Protein AF-A0A654ABE9-F1 (afdb_monomer_lite)

Structure (mmCIF, N/CA/C/O backbone):
data_AF-A0A654ABE9-F1
#
_entry.id   AF-A0A654ABE9-F1
#
loop_
_atom_site.group_PDB
_atom_site.id
_atom_site.type_symbol
_atom_site.label_atom_id
_atom_site.label_alt_id
_atom_site.label_comp_id
_atom_site.label_asym_id
_atom_site.label_entity_id
_atom_site.label_seq_id
_atom_site.pdbx_PDB_ins_code
_atom_site.Cartn_x
_atom_site.Cartn_y
_atom_site.Cartn_z
_atom_site.occupancy
_atom_site.B_iso_or_equiv
_atom_site.auth_seq_id
_atom_site.auth_comp_id
_atom_site.auth_asym_id
_atom_site.auth_atom_id
_atom_site.pdbx_PDB_model_num
ATOM 1 N N . MET A 1 1 ? -36.036 17.213 1.995 1.00 39.78 1 MET A N 1
ATOM 2 C CA . MET A 1 1 ? -37.408 16.794 1.637 1.00 39.78 1 MET A CA 1
ATOM 3 C C . MET A 1 1 ? -37.306 15.903 0.402 1.00 39.78 1 MET A C 1
ATOM 5 O O . MET A 1 1 ? -36.762 16.352 -0.593 1.00 39.78 1 MET A O 1
ATOM 9 N N . THR A 1 2 ? -37.406 14.582 0.617 1.00 40.47 2 THR A N 1
ATOM 10 C CA . THR A 1 2 ? -38.474 13.672 0.106 1.00 40.47 2 THR A CA 1
ATOM 11 C C . THR A 1 2 ? -38.178 13.172 -1.322 1.00 40.47 2 THR A C 1
ATOM 13 O O . THR A 1 2 ? -38.355 13.908 -2.276 1.00 40.47 2 THR A O 1
ATOM 16 N N . ALA A 1 3 ? -37.520 12.025 -1.539 1.00 46.72 3 ALA A N 1
ATOM 17 C CA . ALA A 1 3 ? -37.988 10.641 -1.343 1.00 46.72 3 ALA A CA 1
ATOM 18 C C . ALA A 1 3 ? -39.182 10.219 -2.233 1.00 46.72 3 ALA A C 1
ATOM 20 O O . ALA A 1 3 ? -40.154 9.721 -1.691 1.00 46.72 3 ALA A O 1
ATOM 21 N N . GLU A 1 4 ? -39.125 10.376 -3.568 1.00 44.56 4 GLU A N 1
ATOM 22 C CA . GLU A 1 4 ? -40.236 9.951 -4.460 1.00 44.56 4 GLU A CA 1
ATOM 23 C C . GLU A 1 4 ? -39.848 9.277 -5.802 1.00 44.56 4 GLU A C 1
ATOM 25 O O . GLU A 1 4 ? -40.707 9.065 -6.651 1.00 44.56 4 GLU A O 1
ATOM 30 N N . HIS A 1 5 ? -38.603 8.831 -6.024 1.00 49.84 5 HIS A N 1
ATOM 31 C CA . HIS A 1 5 ? -38.255 8.134 -7.286 1.00 49.84 5 HIS A CA 1
ATOM 32 C C . HIS A 1 5 ? -38.464 6.602 -7.268 1.00 49.84 5 HIS A C 1
ATOM 34 O O . HIS A 1 5 ? -38.233 5.935 -8.273 1.00 49.84 5 HIS A O 1
ATOM 40 N N . MET A 1 6 ? -38.967 6.025 -6.167 1.00 46.78 6 MET A N 1
ATOM 41 C CA . MET A 1 6 ? -39.096 4.565 -5.975 1.00 46.78 6 MET A CA 1
ATOM 42 C C . MET A 1 6 ? -40.431 3.956 -6.467 1.00 46.78 6 MET A C 1
ATOM 44 O O . MET A 1 6 ? -40.755 2.819 -6.135 1.00 46.78 6 MET A O 1
ATOM 48 N N . LYS A 1 7 ? -41.237 4.683 -7.254 1.00 44.91 7 LYS A N 1
ATOM 49 C CA . LYS A 1 7 ? -42.604 4.253 -7.634 1.00 44.91 7 LYS A CA 1
ATOM 50 C C . LYS A 1 7 ? -42.771 3.756 -9.075 1.00 44.91 7 LYS A C 1
ATOM 52 O O . LYS A 1 7 ? -43.849 3.277 -9.416 1.00 44.91 7 LYS A O 1
ATOM 57 N N . PHE A 1 8 ? -41.731 3.819 -9.909 1.00 45.53 8 PHE A N 1
ATOM 58 C CA . PHE A 1 8 ? -41.842 3.473 -11.336 1.00 45.53 8 PHE A CA 1
ATOM 59 C C . PHE A 1 8 ? -41.773 1.969 -11.653 1.00 45.53 8 PHE A C 1
ATOM 61 O O . PHE A 1 8 ? -42.051 1.576 -12.780 1.00 45.53 8 PHE A O 1
ATOM 68 N N . MET A 1 9 ? -41.455 1.114 -10.676 1.00 43.88 9 MET A N 1
ATOM 69 C CA . MET A 1 9 ? -41.220 -0.317 -10.918 1.00 43.88 9 MET A CA 1
ATOM 70 C C . MET A 1 9 ? -42.458 -1.215 -10.699 1.00 43.88 9 MET A C 1
ATOM 72 O O . MET A 1 9 ? -42.380 -2.417 -10.923 1.00 43.88 9 MET A O 1
ATOM 76 N N . VAL A 1 10 ? -43.612 -0.672 -10.280 1.00 45.69 10 VAL A N 1
ATOM 77 C CA . VAL A 1 10 ? -44.761 -1.492 -9.827 1.00 45.69 10 VAL A CA 1
ATOM 78 C C . VAL A 1 10 ? -46.099 -1.020 -10.407 1.00 45.69 10 VAL A C 1
ATOM 80 O O . VAL A 1 10 ? -47.039 -0.818 -9.654 1.00 45.69 10 VAL A O 1
ATOM 83 N N . ARG A 1 11 ? -46.233 -0.801 -11.724 1.00 48.94 11 ARG A N 1
ATOM 84 C CA . ARG A 1 11 ? -47.558 -0.541 -12.340 1.00 48.94 11 ARG A CA 1
ATOM 85 C C . ARG A 1 11 ? -47.663 -0.888 -13.833 1.00 48.94 11 ARG A C 1
ATOM 87 O O . ARG A 1 11 ? -48.108 -0.044 -14.585 1.00 48.94 11 ARG A O 1
ATOM 94 N N . PHE A 1 12 ? -47.318 -2.091 -14.292 1.00 45.25 12 PHE A N 1
ATOM 95 C CA . PHE A 1 12 ? -47.783 -2.549 -15.624 1.00 45.25 12 PHE A CA 1
ATOM 96 C C . PHE A 1 12 ? -48.014 -4.068 -15.674 1.00 45.25 12 PHE A C 1
ATOM 98 O O . PHE A 1 12 ? -47.570 -4.764 -16.578 1.00 45.25 12 PHE A O 1
ATOM 105 N N . VAL A 1 13 ? -48.743 -4.591 -14.683 1.00 48.16 13 VAL A N 1
ATOM 106 C CA . VAL A 1 13 ? -49.498 -5.842 -14.848 1.00 48.16 13 VAL A CA 1
ATOM 107 C C . VAL A 1 13 ? -50.931 -5.432 -15.167 1.00 48.16 13 VAL A C 1
ATOM 109 O O . VAL A 1 13 ? -51.742 -5.222 -14.269 1.00 48.16 13 VAL A O 1
ATOM 112 N N . THR A 1 14 ? -51.226 -5.238 -16.449 1.00 43.88 14 THR A N 1
ATOM 113 C CA . THR A 1 14 ? -52.595 -5.067 -16.949 1.00 43.88 14 THR A CA 1
ATOM 114 C C . THR A 1 14 ? -52.885 -6.186 -17.931 1.00 43.88 14 THR A C 1
ATOM 116 O O . THR A 1 14 ? -52.252 -6.291 -18.980 1.00 43.88 14 THR A O 1
ATOM 119 N N . ALA A 1 15 ? -53.815 -7.041 -17.512 1.00 50.22 15 ALA A N 1
ATOM 120 C CA . ALA A 1 15 ? -54.351 -8.182 -18.227 1.00 50.22 15 ALA A CA 1
ATOM 121 C C . ALA A 1 15 ? -54.806 -7.811 -19.646 1.00 50.22 15 ALA A C 1
ATOM 123 O O . ALA A 1 15 ? -55.542 -6.843 -19.831 1.00 50.22 15 ALA A O 1
ATOM 124 N N . ILE A 1 16 ? -54.396 -8.612 -20.630 1.00 56.75 16 ILE A N 1
ATOM 125 C CA . ILE A 1 16 ? -54.943 -8.571 -21.987 1.00 56.75 16 ILE A CA 1
ATOM 126 C C . ILE A 1 16 ? -55.836 -9.801 -22.150 1.00 56.75 16 ILE A C 1
ATOM 128 O O . ILE A 1 16 ? -55.465 -10.913 -21.777 1.00 56.75 16 ILE A O 1
ATOM 132 N N . GLY A 1 17 ? -57.058 -9.523 -22.600 1.00 41.53 17 GLY A N 1
ATOM 133 C CA . GLY A 1 17 ? -58.236 -10.368 -22.487 1.00 41.53 17 GLY A CA 1
ATOM 134 C C . GLY A 1 17 ? -58.234 -11.636 -23.333 1.00 41.53 17 GLY A C 1
ATOM 135 O O . GLY A 1 17 ? -57.544 -11.763 -24.342 1.00 41.53 17 GLY A O 1
ATOM 136 N N . ALA A 1 18 ? -59.080 -12.566 -22.897 1.00 56.06 18 ALA A N 1
ATOM 137 C CA . ALA A 1 18 ? -59.453 -13.754 -23.640 1.00 56.06 18 ALA A CA 1
ATOM 138 C C . ALA A 1 18 ? -60.299 -13.370 -24.866 1.00 56.06 18 ALA A C 1
ATOM 140 O O . ALA A 1 18 ? -61.346 -12.740 -24.723 1.00 56.06 18 ALA A O 1
ATOM 141 N N . VAL A 1 19 ? -59.869 -13.791 -26.058 1.00 57.16 19 VAL A N 1
ATOM 142 C CA . VAL A 1 19 ? -60.694 -13.793 -27.272 1.00 57.16 19 VAL A CA 1
ATOM 143 C C . VAL A 1 19 ? -60.804 -15.235 -27.759 1.00 57.16 19 VAL A C 1
ATOM 145 O O . VAL A 1 19 ? -59.822 -15.843 -28.178 1.00 57.16 19 VAL A O 1
ATOM 148 N N . LEU A 1 20 ? -62.015 -15.784 -27.659 1.00 59.56 20 LEU A N 1
ATOM 149 C CA . LEU A 1 20 ? -62.430 -17.046 -28.267 1.00 59.56 20 LEU A CA 1
ATOM 150 C C . LEU A 1 20 ? -62.863 -16.766 -29.711 1.00 59.56 20 LEU A C 1
ATOM 152 O O . LEU A 1 20 ? -63.898 -16.139 -29.923 1.00 59.56 20 LEU A O 1
ATOM 156 N N . ALA A 1 21 ? -62.102 -17.242 -30.695 1.00 51.03 21 ALA A N 1
ATOM 157 C CA . ALA A 1 21 ? -62.582 -17.423 -32.064 1.00 51.03 21 ALA A CA 1
ATOM 158 C C . ALA A 1 21 ? -61.761 -18.518 -32.761 1.00 51.03 21 ALA A C 1
ATOM 160 O O . ALA A 1 21 ? -60.537 -18.451 -32.849 1.00 51.03 21 ALA A O 1
ATOM 161 N N . THR A 1 22 ? -62.458 -19.551 -33.220 1.00 60.59 22 THR A N 1
ATOM 162 C CA . THR A 1 22 ? -61.956 -20.683 -33.999 1.00 60.59 22 THR A CA 1
ATOM 163 C C . THR A 1 22 ? -61.443 -20.227 -35.366 1.00 60.59 22 THR A C 1
ATOM 165 O O . THR A 1 22 ? -62.198 -19.699 -36.175 1.00 60.59 22 THR A O 1
ATOM 168 N N . GLY A 1 23 ? -60.165 -20.486 -35.650 1.00 49.91 23 GLY A N 1
ATOM 169 C CA . GLY A 1 23 ? -59.564 -20.284 -36.967 1.00 49.91 23 GLY A CA 1
ATOM 170 C C . GLY A 1 23 ? -58.299 -21.124 -37.114 1.00 49.91 23 GLY A C 1
ATOM 171 O O . GLY A 1 23 ? -57.288 -20.843 -36.475 1.00 49.91 23 GLY A O 1
ATOM 172 N N . LEU A 1 24 ? -58.364 -22.181 -37.927 1.00 55.06 24 LEU A N 1
ATOM 173 C CA . LEU A 1 24 ? -57.214 -23.016 -38.277 1.00 55.06 24 LEU A CA 1
ATOM 174 C C . LEU A 1 24 ? -56.299 -22.202 -39.210 1.00 55.06 24 LEU A C 1
ATOM 176 O O . LEU A 1 24 ? -56.594 -22.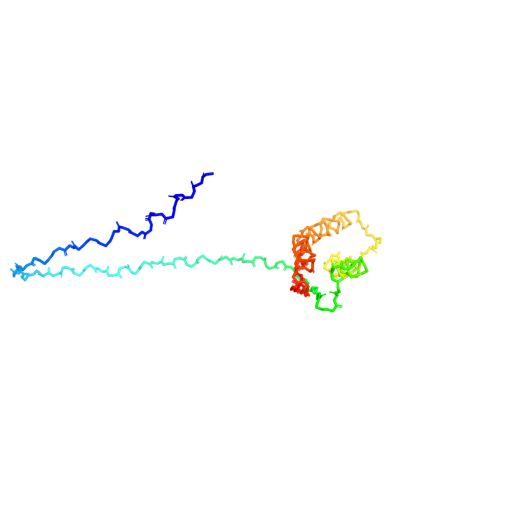056 -40.394 1.00 55.06 24 LEU A O 1
ATOM 180 N N . VAL A 1 25 ? -55.210 -21.639 -38.685 1.00 55.94 25 VAL A N 1
ATOM 181 C CA . VAL A 1 25 ? -54.192 -20.950 -39.492 1.00 55.94 25 VAL A CA 1
ATOM 182 C C . VAL A 1 25 ? -52.989 -21.868 -39.708 1.00 55.94 25 VAL A C 1
ATOM 184 O O . VAL A 1 25 ? -52.289 -22.238 -38.765 1.00 55.94 25 VAL A O 1
ATOM 187 N N . LEU A 1 26 ? -52.752 -22.253 -40.968 1.00 51.00 26 LEU A N 1
ATOM 188 C CA . LEU A 1 26 ? -51.495 -22.864 -41.407 1.00 51.00 26 LEU A CA 1
ATOM 189 C C . LEU A 1 26 ? -50.352 -21.897 -41.074 1.00 51.00 26 LEU A C 1
ATOM 191 O O . LEU A 1 26 ? -50.295 -20.789 -41.603 1.00 51.00 26 LEU A O 1
ATOM 195 N N . SER A 1 27 ? -49.447 -22.313 -40.192 1.00 47.16 27 SER A N 1
ATOM 196 C CA . SER A 1 27 ? -48.259 -21.530 -39.850 1.00 47.16 27 SER A CA 1
ATOM 197 C C . SER A 1 27 ? -47.203 -21.689 -40.950 1.00 47.16 27 SER A C 1
ATOM 199 O O . SER A 1 27 ? -46.787 -22.822 -41.205 1.00 47.16 27 SER A O 1
ATOM 201 N N . PRO A 1 28 ? -46.719 -20.611 -41.597 1.00 49.09 28 PRO A N 1
ATOM 202 C CA . PRO A 1 28 ? -45.483 -20.696 -42.357 1.00 49.09 28 PRO A CA 1
ATOM 203 C C . PRO A 1 28 ? -44.341 -20.930 -41.366 1.00 49.09 28 PRO A C 1
ATOM 205 O O . PRO A 1 28 ? -44.257 -20.272 -40.328 1.00 49.09 28 PRO A O 1
ATOM 208 N N . ALA A 1 29 ? -43.478 -21.895 -41.675 1.00 54.66 29 ALA A N 1
ATOM 209 C CA . ALA A 1 29 ? -42.265 -22.160 -40.921 1.00 54.66 29 ALA A CA 1
ATOM 210 C C . ALA A 1 29 ? -41.336 -20.939 -41.011 1.00 54.66 29 ALA A C 1
ATOM 212 O O . ALA A 1 29 ? -40.506 -20.830 -41.910 1.00 54.66 29 ALA A O 1
ATOM 213 N N . ILE A 1 30 ? -41.500 -19.999 -40.083 1.00 60.53 30 ILE A N 1
ATOM 214 C CA . ILE A 1 30 ? -40.519 -18.954 -39.821 1.00 60.53 30 ILE A CA 1
ATOM 215 C C . ILE A 1 30 ? -39.322 -19.686 -39.220 1.00 60.53 30 ILE A C 1
ATOM 217 O O . ILE A 1 30 ? -39.396 -20.214 -38.108 1.00 60.53 30 ILE A O 1
ATOM 221 N N . GLY A 1 31 ? -38.259 -19.826 -40.011 1.00 49.03 31 GLY A N 1
ATOM 222 C CA . GLY A 1 31 ? -37.022 -20.448 -39.568 1.00 49.03 31 GLY A CA 1
ATOM 223 C C . GLY A 1 31 ? -36.550 -19.767 -38.289 1.00 49.03 31 GLY A C 1
ATOM 224 O O . GLY A 1 31 ? -36.376 -18.554 -38.256 1.00 49.03 31 GLY A O 1
ATOM 225 N N . ALA A 1 32 ? -36.378 -20.549 -37.227 1.00 56.38 32 ALA A N 1
ATOM 226 C CA . ALA A 1 32 ? -35.808 -20.085 -35.976 1.00 56.38 32 ALA A CA 1
ATOM 227 C C . ALA A 1 32 ? -34.334 -19.714 -36.197 1.00 56.38 32 ALA A C 1
ATOM 229 O O . ALA A 1 32 ? -33.429 -20.513 -35.946 1.00 56.38 32 ALA A O 1
ATOM 230 N N . GLU A 1 33 ? -34.074 -18.501 -36.677 1.00 53.06 33 GLU A N 1
ATOM 231 C CA . GLU A 1 33 ? -32.756 -17.897 -36.563 1.00 53.06 33 GLU A CA 1
ATOM 232 C C . GLU A 1 33 ? -32.520 -17.593 -35.081 1.00 53.06 33 GLU A C 1
ATOM 234 O O . GLU A 1 33 ? -33.031 -16.642 -34.493 1.00 53.06 33 GLU A O 1
ATOM 239 N N . LYS A 1 34 ? -31.802 -18.506 -34.421 1.00 55.97 34 LYS A N 1
ATOM 240 C CA . LYS A 1 34 ? -31.360 -18.316 -33.040 1.00 55.97 34 LYS A CA 1
ATOM 241 C C . LYS A 1 34 ? -30.611 -16.981 -32.983 1.00 55.97 34 LYS A C 1
ATOM 243 O O . LYS A 1 34 ? -29.674 -16.814 -33.768 1.00 55.97 34 LYS A O 1
ATOM 248 N N . PRO A 1 35 ? -30.954 -16.058 -32.066 1.00 53.09 35 PRO A N 1
ATOM 249 C CA . PRO A 1 35 ? -30.193 -14.832 -31.911 1.00 53.09 35 PRO A CA 1
ATOM 250 C C . PRO A 1 35 ? -28.759 -15.235 -31.573 1.00 53.09 35 PRO A C 1
ATOM 252 O O . PRO A 1 35 ? -28.495 -15.812 -30.514 1.00 53.09 35 PRO A O 1
ATOM 255 N N . GLN A 1 36 ? -27.837 -14.999 -32.508 1.00 59.53 36 GLN A N 1
ATOM 256 C CA . GLN A 1 36 ? -26.421 -15.231 -32.282 1.00 59.53 36 GLN A CA 1
ATOM 257 C C . GLN A 1 36 ? -25.954 -14.219 -31.241 1.00 59.53 36 GLN A C 1
ATOM 259 O O . GLN A 1 36 ? -25.585 -13.087 -31.553 1.00 59.53 36 GLN A O 1
ATOM 264 N N . GLN A 1 37 ? -25.994 -14.634 -29.976 1.00 58.84 37 GLN A N 1
ATOM 265 C CA . GLN A 1 37 ? -25.332 -13.937 -28.890 1.00 58.84 37 GLN A CA 1
ATOM 266 C C . GLN A 1 37 ? -23.832 -13.996 -29.160 1.00 58.84 37 GLN A C 1
ATOM 268 O O . GLN A 1 37 ? -23.147 -14.965 -28.829 1.00 58.84 37 GLN A O 1
ATOM 273 N N . LYS A 1 38 ? -23.325 -12.956 -29.820 1.00 61.69 38 LYS A N 1
ATOM 274 C CA . LYS A 1 38 ? -21.900 -12.731 -30.015 1.00 61.69 38 LYS A CA 1
ATOM 275 C C . LYS A 1 38 ? -21.269 -12.628 -28.630 1.00 61.69 38 LYS A C 1
ATOM 277 O O . LYS A 1 38 ? -21.388 -11.605 -27.960 1.00 61.69 38 LYS A O 1
ATOM 282 N N . LYS A 1 39 ? -20.639 -13.713 -28.179 1.00 62.00 39 LYS A N 1
ATOM 283 C CA . LYS A 1 39 ? -19.898 -13.761 -26.920 1.00 62.00 39 LYS A CA 1
ATOM 284 C C . LYS A 1 39 ? -18.796 -12.705 -26.990 1.00 62.00 39 LYS A C 1
ATOM 286 O O . LYS A 1 39 ? -17.778 -12.909 -27.647 1.00 62.00 39 LYS A O 1
ATOM 291 N N . VAL A 1 40 ? -19.015 -11.564 -26.342 1.00 66.00 40 VAL A N 1
ATOM 292 C CA . VAL A 1 40 ? -17.976 -10.557 -26.137 1.00 66.00 40 VAL A CA 1
ATOM 293 C C . VAL A 1 40 ? -16.960 -11.185 -25.194 1.00 66.00 40 VAL A C 1
ATOM 295 O O . VAL A 1 40 ? -17.192 -11.317 -23.993 1.00 66.00 40 VAL A O 1
ATOM 298 N N . VAL A 1 41 ? -15.848 -11.651 -25.755 1.00 61.72 41 VAL A N 1
ATOM 299 C CA . VAL A 1 41 ? -14.678 -12.036 -24.974 1.00 61.72 41 VAL A CA 1
ATOM 300 C C . VAL A 1 41 ? -14.078 -10.734 -24.464 1.00 61.72 41 VAL A C 1
ATOM 302 O O . VAL A 1 41 ? -13.317 -10.070 -25.161 1.00 61.72 41 VAL A O 1
ATOM 305 N N . VAL A 1 42 ? -14.475 -10.330 -23.258 1.00 64.25 42 VAL A N 1
ATOM 306 C CA . VAL A 1 42 ? -13.716 -9.345 -22.492 1.00 64.25 42 VAL A CA 1
ATOM 307 C C . VAL A 1 42 ? -12.392 -10.029 -22.177 1.00 64.25 42 VAL A C 1
ATOM 309 O O . VAL A 1 42 ? -12.317 -10.858 -21.270 1.00 64.25 42 VAL A O 1
ATOM 312 N N . THR A 1 43 ? -11.357 -9.738 -22.962 1.00 55.97 43 THR A N 1
ATOM 313 C CA . THR A 1 43 ? -9.981 -10.006 -22.549 1.00 55.97 43 THR A CA 1
ATOM 314 C C . THR A 1 43 ? -9.739 -9.115 -21.342 1.00 55.97 43 THR A C 1
ATOM 316 O O . THR A 1 43 ? -9.375 -7.951 -21.470 1.00 55.97 43 THR A O 1
ATOM 319 N N . SER A 1 44 ? -10.055 -9.628 -20.153 1.00 62.50 44 SER A N 1
ATOM 320 C CA . SER A 1 44 ? -9.668 -8.990 -18.908 1.00 62.50 44 SER A CA 1
ATOM 321 C C . SER A 1 44 ? -8.151 -9.075 -18.860 1.00 62.50 44 SER A C 1
ATOM 323 O O . SER A 1 44 ? -7.609 -10.145 -18.570 1.00 62.50 44 SER A O 1
ATOM 325 N N . GLU A 1 45 ? -7.467 -7.991 -19.207 1.00 72.56 45 GLU A N 1
ATOM 326 C CA . GLU A 1 45 ? -6.043 -7.877 -18.943 1.00 72.56 45 GLU A CA 1
ATOM 327 C C . GLU A 1 45 ? -5.865 -8.028 -17.431 1.00 72.56 45 GLU A C 1
ATOM 329 O O . GLU A 1 45 ? -6.264 -7.170 -16.640 1.00 72.56 45 GLU A O 1
ATOM 334 N N . ARG A 1 46 ? -5.402 -9.209 -17.005 1.00 82.81 46 ARG A N 1
ATOM 335 C CA . ARG A 1 46 ? -5.182 -9.480 -15.588 1.00 82.81 46 ARG A CA 1
ATOM 336 C C . ARG A 1 46 ? -3.914 -8.761 -15.191 1.00 82.81 46 ARG A C 1
ATOM 338 O O . ARG A 1 46 ? -2.818 -9.271 -15.405 1.00 82.81 46 ARG A O 1
ATOM 345 N N . LEU A 1 47 ? -4.095 -7.595 -14.588 1.00 91.56 47 LEU A N 1
ATOM 346 C CA . LEU A 1 47 ? -3.014 -6.906 -13.908 1.00 91.56 47 LEU A CA 1
ATOM 347 C C . LEU A 1 47 ? -2.407 -7.831 -12.840 1.00 91.56 47 LEU A C 1
ATOM 349 O O . LEU A 1 47 ? -3.154 -8.544 -12.158 1.00 91.56 47 LEU A O 1
ATOM 353 N N . PRO A 1 48 ? -1.078 -7.839 -12.664 1.00 95.06 48 PRO A N 1
ATOM 354 C CA . PRO A 1 48 ? -0.455 -8.528 -11.546 1.00 95.06 48 PRO A CA 1
ATOM 355 C C . PRO A 1 48 ? -0.973 -7.952 -10.223 1.00 95.06 48 PRO A C 1
ATOM 357 O O . PRO A 1 48 ? -1.012 -6.735 -10.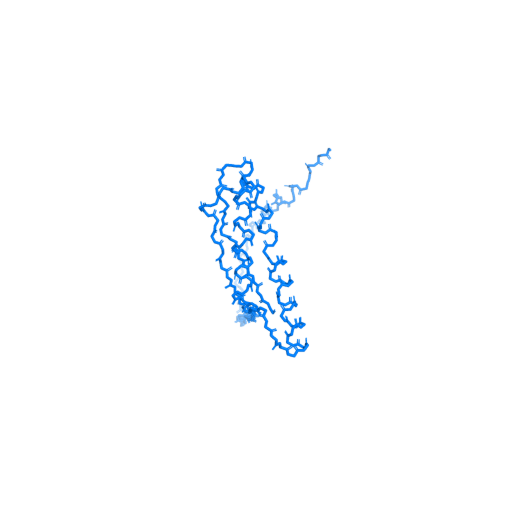023 1.00 95.06 48 PRO A O 1
ATOM 360 N N . THR A 1 49 ? -1.371 -8.839 -9.309 1.00 97.00 49 THR A N 1
ATOM 361 C CA . THR A 1 49 ? -1.949 -8.452 -8.016 1.00 97.00 49 THR A CA 1
ATOM 362 C C . THR A 1 49 ? -1.238 -9.088 -6.834 1.00 97.00 49 THR A C 1
ATOM 364 O O . THR A 1 49 ? -0.799 -10.238 -6.903 1.00 97.00 49 THR A O 1
ATOM 367 N N . ARG A 1 50 ? -1.230 -8.388 -5.698 1.00 97.81 50 ARG A N 1
ATOM 368 C CA . ARG A 1 50 ? -0.807 -8.918 -4.402 1.00 97.81 50 ARG A CA 1
ATOM 369 C C . ARG A 1 50 ? -1.868 -8.652 -3.340 1.00 97.81 50 ARG A C 1
ATOM 371 O O . ARG A 1 50 ? -2.355 -7.534 -3.207 1.00 97.81 50 ARG A O 1
ATOM 378 N N . VAL A 1 51 ? -2.197 -9.684 -2.568 1.00 97.62 51 VAL A N 1
ATOM 379 C CA . VAL A 1 51 ? -3.146 -9.590 -1.453 1.00 97.62 51 VAL A CA 1
ATOM 380 C C . VAL A 1 51 ? -2.395 -9.253 -0.166 1.00 97.62 51 VAL A C 1
ATOM 382 O O . VAL A 1 51 ? -1.412 -9.912 0.177 1.00 97.62 51 VAL A O 1
ATOM 385 N N . VAL A 1 52 ? -2.869 -8.238 0.549 1.00 97.31 52 VAL A N 1
ATOM 386 C CA . VAL A 1 52 ? -2.368 -7.795 1.850 1.00 97.31 52 VAL A CA 1
ATOM 387 C C . VAL A 1 52 ? -3.403 -8.129 2.915 1.00 97.31 52 VAL A C 1
ATOM 389 O O . VAL A 1 52 ? -4.522 -7.617 2.895 1.00 97.31 52 VAL A O 1
ATOM 392 N N . GLN A 1 53 ? -3.010 -8.982 3.860 1.00 95.50 53 GLN A N 1
ATOM 393 C CA . GLN A 1 53 ? -3.861 -9.360 4.982 1.00 95.50 53 GLN A CA 1
ATOM 394 C C . GLN A 1 53 ? -3.875 -8.273 6.061 1.00 95.50 53 GLN A C 1
ATOM 396 O O . GLN A 1 53 ? -2.852 -7.650 6.364 1.00 95.50 53 GLN A O 1
ATOM 401 N N . THR A 1 54 ? -5.053 -8.077 6.642 1.00 94.44 54 THR A N 1
ATOM 402 C CA . THR A 1 54 ? -5.384 -7.034 7.627 1.00 94.44 54 THR A CA 1
ATOM 403 C C . THR A 1 54 ? -5.994 -7.609 8.908 1.00 94.44 54 THR A C 1
ATOM 405 O O . THR A 1 54 ? -6.179 -6.871 9.870 1.00 94.44 54 THR A O 1
ATOM 408 N N . ILE A 1 55 ? -6.297 -8.912 8.935 1.00 91.31 55 ILE A N 1
ATOM 409 C CA . ILE A 1 55 ? -7.032 -9.576 10.024 1.00 91.31 55 ILE A CA 1
ATOM 410 C C . ILE A 1 55 ? -6.323 -9.499 11.380 1.00 91.31 55 ILE A C 1
ATOM 412 O O . ILE A 1 55 ? -6.973 -9.436 12.416 1.00 91.31 55 ILE A O 1
ATOM 416 N N . ASP A 1 56 ? -4.997 -9.475 11.363 1.00 91.38 56 ASP A N 1
ATOM 417 C CA . ASP A 1 56 ? -4.126 -9.418 12.534 1.00 91.38 56 ASP A CA 1
ATOM 418 C C . ASP A 1 56 ? -3.730 -7.982 12.917 1.00 91.38 56 ASP A C 1
ATOM 420 O O . ASP A 1 56 ? -2.960 -7.771 13.856 1.00 91.38 56 ASP A O 1
ATOM 424 N N . LEU A 1 57 ? -4.234 -6.979 12.191 1.00 93.50 57 LEU A N 1
ATOM 425 C CA . LEU A 1 57 ? -3.945 -5.574 12.444 1.00 93.50 57 LEU A CA 1
ATOM 426 C C . LEU A 1 57 ? -5.130 -4.882 13.112 1.00 93.50 57 LEU A C 1
ATOM 428 O O . LEU A 1 57 ? -6.248 -4.875 12.598 1.00 93.50 57 LEU A O 1
ATOM 432 N N . ASN A 1 58 ? -4.852 -4.187 14.213 1.00 93.19 58 ASN A N 1
ATOM 433 C CA . ASN A 1 58 ? -5.793 -3.225 14.770 1.00 93.19 58 ASN A CA 1
ATOM 434 C C . ASN A 1 58 ? -5.714 -1.900 13.994 1.00 93.19 58 ASN A C 1
ATOM 436 O O . ASN A 1 58 ? -4.954 -1.008 14.356 1.00 93.19 58 ASN A O 1
ATOM 440 N N . LEU A 1 59 ? -6.505 -1.752 12.931 1.00 94.19 59 LEU A N 1
ATOM 441 C CA . LEU A 1 59 ? -6.494 -0.536 12.104 1.00 94.19 59 LEU A CA 1
ATOM 442 C C . LEU A 1 59 ? -7.130 0.693 12.784 1.00 94.19 59 LEU A C 1
ATOM 444 O O . LEU A 1 59 ? -7.028 1.798 12.249 1.00 94.19 59 LEU A O 1
ATOM 448 N N . ALA A 1 60 ? -7.742 0.531 13.964 1.00 92.75 60 ALA A N 1
ATOM 449 C CA . ALA A 1 60 ? -8.189 1.657 14.780 1.00 92.75 60 ALA A CA 1
ATOM 450 C C . ALA A 1 60 ? -7.018 2.352 15.503 1.00 92.75 60 ALA A C 1
ATOM 452 O O . ALA A 1 60 ? -7.144 3.519 15.867 1.00 92.75 60 ALA A O 1
ATOM 453 N N . SER A 1 61 ? -5.867 1.684 15.664 1.00 93.75 61 SER A N 1
ATOM 454 C CA . SER A 1 61 ? -4.674 2.262 16.289 1.00 93.75 61 SER A CA 1
ATOM 455 C C . SER A 1 61 ? -3.651 2.756 15.268 1.00 93.75 61 SER A C 1
ATOM 457 O O . SER A 1 61 ? -3.518 2.213 14.170 1.00 93.75 61 SER A O 1
ATOM 459 N N . ASP A 1 62 ? -2.875 3.767 15.653 1.00 95.50 62 ASP A N 1
ATOM 460 C CA . ASP A 1 62 ? -1.816 4.350 14.823 1.00 95.50 62 ASP A CA 1
ATOM 461 C C . ASP A 1 62 ? -0.778 3.295 14.422 1.00 95.50 62 ASP A C 1
ATOM 463 O O . ASP A 1 62 ? -0.433 3.169 13.247 1.00 95.50 62 ASP A O 1
ATOM 467 N N . GLN A 1 63 ? -0.375 2.454 15.378 1.00 95.81 63 GLN A N 1
ATOM 468 C CA . GLN A 1 63 ? 0.572 1.366 15.148 1.00 95.81 63 GLN A CA 1
ATOM 469 C C . GLN A 1 63 ? 0.047 0.343 14.128 1.00 95.81 63 GLN A C 1
ATOM 471 O O . GLN A 1 63 ? 0.805 -0.149 13.291 1.00 95.81 63 GLN A O 1
ATOM 476 N N . GLY A 1 64 ? -1.244 -0.005 14.171 1.00 95.38 64 GLY A N 1
ATOM 477 C CA . GLY A 1 64 ? -1.820 -0.935 13.200 1.00 95.38 64 GLY A CA 1
ATOM 478 C C . GLY A 1 64 ? -1.907 -0.336 11.798 1.00 95.38 64 GLY A C 1
ATOM 479 O O . GLY A 1 64 ? -1.636 -1.038 10.820 1.00 95.38 64 GLY A O 1
ATOM 480 N N . ARG A 1 65 ? -2.195 0.968 11.689 1.00 96.06 65 ARG A N 1
ATOM 481 C CA . ARG A 1 65 ? -2.164 1.697 10.408 1.00 96.06 65 ARG A CA 1
ATOM 482 C C . ARG A 1 65 ? -0.749 1.787 9.839 1.00 96.06 65 ARG A C 1
ATOM 484 O O . ARG A 1 65 ? -0.561 1.571 8.643 1.00 96.06 65 ARG A O 1
ATOM 491 N N . GLU A 1 66 ? 0.250 2.017 10.683 1.00 97.81 66 GLU A N 1
ATOM 492 C CA . GLU A 1 66 ? 1.652 2.026 10.264 1.00 97.81 66 GLU A CA 1
ATOM 493 C C . GLU A 1 66 ? 2.090 0.649 9.740 1.00 97.81 66 GLU A C 1
ATOM 495 O O . GLU A 1 66 ? 2.639 0.540 8.641 1.00 97.81 66 GLU A O 1
ATOM 500 N N . ARG A 1 67 ? 1.776 -0.433 10.466 1.00 97.44 67 ARG A N 1
ATOM 501 C CA . ARG A 1 67 ? 2.060 -1.804 10.004 1.00 97.44 67 ARG A CA 1
ATOM 502 C C . ARG A 1 67 ? 1.383 -2.113 8.672 1.00 97.44 67 ARG A C 1
ATOM 504 O O . ARG A 1 67 ? 1.991 -2.760 7.818 1.00 97.44 67 ARG A O 1
ATOM 511 N N . LEU A 1 68 ? 0.149 -1.649 8.471 1.00 96.94 68 LEU A N 1
ATOM 512 C CA . LEU A 1 68 ? -0.530 -1.796 7.187 1.00 96.94 68 LEU A CA 1
ATOM 513 C C . LEU A 1 68 ? 0.235 -1.074 6.070 1.00 96.94 68 LEU A C 1
ATOM 515 O O . LEU A 1 68 ? 0.486 -1.670 5.021 1.00 96.94 68 LEU A O 1
ATOM 519 N N . GLN A 1 69 ? 0.664 0.168 6.301 1.00 97.62 69 GLN A N 1
ATOM 520 C CA . GLN A 1 69 ? 1.434 0.934 5.320 1.00 97.62 69 GLN A CA 1
ATOM 521 C C . GLN A 1 69 ? 2.743 0.228 4.935 1.00 97.62 69 GLN A C 1
ATOM 523 O O . GLN A 1 69 ? 3.096 0.169 3.751 1.00 97.62 69 GLN A O 1
ATOM 528 N N . TRP A 1 70 ? 3.435 -0.376 5.903 1.00 98.06 70 TRP A N 1
ATOM 529 C CA . TRP A 1 70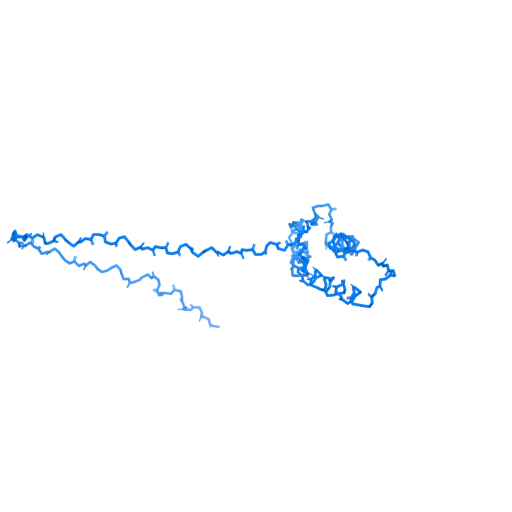 ? 4.618 -1.200 5.644 1.00 98.06 70 TRP A CA 1
ATOM 530 C C . TRP A 1 70 ? 4.306 -2.410 4.761 1.00 98.06 70 TRP A C 1
ATOM 532 O O . TRP A 1 70 ? 5.032 -2.674 3.800 1.00 98.06 70 TRP A O 1
ATOM 542 N N . ARG A 1 71 ? 3.201 -3.117 5.022 1.00 97.62 71 ARG A N 1
ATOM 543 C CA . ARG A 1 71 ? 2.781 -4.271 4.208 1.00 97.62 71 ARG A CA 1
ATOM 544 C C . ARG A 1 71 ? 2.426 -3.886 2.783 1.00 97.62 71 ARG A C 1
ATOM 546 O O . ARG A 1 71 ? 2.837 -4.575 1.854 1.00 97.62 71 ARG A O 1
ATOM 553 N N . ILE A 1 72 ? 1.703 -2.784 2.606 1.00 98.00 72 ILE A N 1
ATOM 554 C CA . ILE A 1 72 ? 1.368 -2.268 1.276 1.00 98.00 72 ILE A CA 1
ATOM 555 C C . ILE A 1 72 ? 2.648 -1.888 0.542 1.00 98.00 72 ILE A C 1
ATOM 557 O O . ILE A 1 72 ? 2.831 -2.278 -0.604 1.00 98.00 72 ILE A O 1
ATOM 561 N N . THR A 1 73 ? 3.577 -1.212 1.217 1.00 97.62 73 THR A N 1
ATOM 562 C CA . THR A 1 73 ? 4.880 -0.872 0.634 1.00 97.62 73 THR A CA 1
ATOM 563 C C . THR A 1 73 ? 5.647 -2.127 0.205 1.00 97.62 73 THR A C 1
ATOM 565 O O . THR A 1 73 ? 6.198 -2.158 -0.893 1.00 97.62 73 THR A O 1
ATOM 568 N N . GLY A 1 74 ? 5.647 -3.186 1.021 1.00 97.81 74 GLY A N 1
ATOM 569 C CA . GLY A 1 74 ? 6.237 -4.479 0.665 1.00 97.81 74 GLY A CA 1
ATOM 570 C C . GLY A 1 74 ? 5.557 -5.138 -0.541 1.00 97.81 74 GLY A C 1
ATOM 571 O O . GLY A 1 74 ? 6.239 -5.600 -1.452 1.00 97.81 74 GLY A O 1
ATOM 572 N N . ALA A 1 75 ? 4.224 -5.123 -0.599 1.00 97.88 75 ALA A N 1
ATOM 573 C CA . ALA A 1 75 ? 3.461 -5.639 -1.734 1.00 97.88 75 ALA A CA 1
ATOM 574 C C . ALA A 1 75 ? 3.759 -4.866 -3.029 1.00 97.88 75 ALA A C 1
ATOM 576 O O . ALA A 1 75 ? 4.010 -5.475 -4.064 1.00 97.88 75 ALA A O 1
ATOM 577 N N . VAL A 1 76 ? 3.813 -3.535 -2.960 1.00 97.81 76 VAL A N 1
ATOM 578 C CA . VAL A 1 76 ? 4.180 -2.672 -4.089 1.00 97.81 76 VAL A CA 1
ATOM 579 C C . VAL A 1 76 ? 5.607 -2.959 -4.560 1.00 97.81 76 VAL A C 1
ATOM 581 O O . VAL A 1 76 ? 5.843 -3.063 -5.759 1.00 97.81 76 VAL A O 1
ATOM 584 N N . ARG A 1 77 ? 6.566 -3.135 -3.642 1.00 96.25 77 ARG A N 1
ATOM 585 C CA . ARG A 1 77 ? 7.950 -3.512 -3.991 1.00 96.25 77 ARG A CA 1
ATOM 586 C C . ARG A 1 77 ? 8.021 -4.889 -4.646 1.00 96.25 77 ARG A C 1
ATOM 588 O O . ARG A 1 77 ? 8.756 -5.051 -5.609 1.00 96.25 77 ARG A O 1
ATOM 595 N N . SER A 1 78 ? 7.219 -5.847 -4.185 1.00 96.69 78 SER A N 1
ATOM 596 C CA . SER A 1 78 ? 7.129 -7.173 -4.807 1.00 96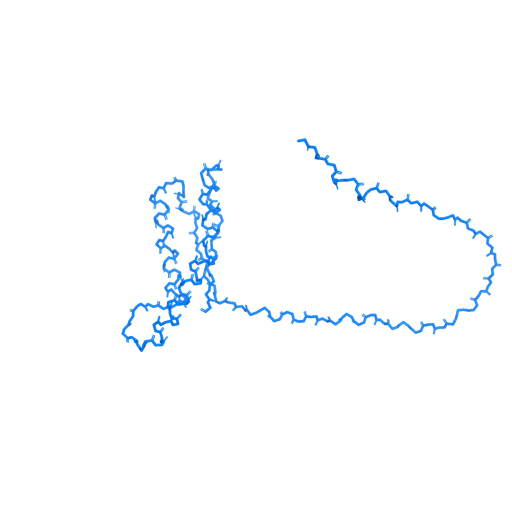.69 78 SER A CA 1
ATOM 597 C C . SER A 1 78 ? 6.578 -7.129 -6.234 1.00 96.69 78 SER A C 1
ATOM 599 O O . SER A 1 78 ? 6.915 -8.011 -7.016 1.00 96.69 78 SER A O 1
ATOM 601 N N . LEU A 1 79 ? 5.721 -6.157 -6.561 1.00 96.62 79 LEU A N 1
ATOM 602 C CA . LEU A 1 79 ? 5.131 -6.013 -7.895 1.00 96.62 79 LEU A CA 1
ATOM 603 C C . LEU A 1 79 ? 5.995 -5.159 -8.834 1.00 96.62 79 LEU A C 1
ATOM 605 O O . LEU A 1 79 ? 6.134 -5.489 -10.004 1.00 96.62 79 LEU A O 1
ATOM 609 N N . CYS A 1 80 ? 6.580 -4.074 -8.324 1.00 96.44 80 CYS A N 1
ATOM 610 C CA . CYS A 1 80 ? 7.293 -3.070 -9.124 1.00 96.44 80 CYS A CA 1
ATOM 611 C C . CYS A 1 80 ? 8.824 -3.147 -9.006 1.00 96.44 80 CYS A C 1
ATOM 613 O O . CYS A 1 80 ? 9.530 -2.293 -9.542 1.00 96.44 80 CYS A O 1
ATOM 615 N N . GLY A 1 81 ? 9.347 -4.103 -8.240 1.00 92.88 81 GLY A N 1
ATOM 616 C CA . GLY A 1 81 ? 10.770 -4.240 -7.957 1.00 92.88 81 GLY A CA 1
ATOM 617 C C . GLY A 1 81 ? 11.316 -3.241 -6.929 1.00 92.88 81 GLY A C 1
ATOM 618 O O . GLY A 1 81 ? 10.703 -2.225 -6.554 1.00 92.88 81 GLY A O 1
ATOM 619 N N . ASP A 1 82 ? 12.527 -3.539 -6.467 1.00 87.62 82 ASP A N 1
ATOM 620 C CA . ASP A 1 82 ? 13.270 -2.726 -5.510 1.00 87.62 82 ASP A CA 1
ATOM 621 C C . ASP A 1 82 ? 13.950 -1.519 -6.152 1.00 87.62 82 ASP A C 1
ATOM 623 O O . ASP A 1 82 ? 13.957 -1.357 -7.368 1.00 87.62 82 ASP A O 1
ATOM 627 N N . ARG A 1 83 ? 14.455 -0.597 -5.322 1.00 78.50 83 ARG A N 1
ATOM 628 C CA . ARG A 1 83 ? 15.305 0.500 -5.807 1.00 78.50 83 ARG A CA 1
ATOM 629 C C . ARG A 1 83 ? 16.693 -0.063 -6.118 1.00 78.50 83 ARG A C 1
ATOM 631 O O . ARG A 1 83 ? 17.269 -0.747 -5.283 1.00 78.50 83 ARG A O 1
ATOM 638 N N . GLY A 1 84 ? 17.219 0.276 -7.287 1.00 80.69 84 GLY A N 1
ATOM 639 C CA . GLY A 1 84 ? 18.545 -0.115 -7.766 1.00 80.69 84 GLY A CA 1
ATOM 640 C C . GLY A 1 84 ? 19.075 0.899 -8.778 1.00 80.69 84 GLY A C 1
ATOM 641 O O . GLY A 1 84 ? 18.311 1.761 -9.235 1.00 80.69 84 GLY A O 1
ATOM 642 N N . ARG A 1 85 ? 20.373 0.815 -9.097 1.00 83.19 85 ARG A N 1
ATOM 643 C CA . ARG A 1 85 ? 21.002 1.638 -10.138 1.00 83.19 85 ARG A CA 1
ATOM 644 C C . ARG A 1 85 ? 20.587 1.088 -11.499 1.00 83.19 85 ARG A C 1
ATOM 646 O O . ARG A 1 85 ? 21.204 0.164 -12.004 1.00 83.19 85 ARG A O 1
ATOM 653 N N . GLU A 1 86 ? 19.543 1.684 -12.051 1.00 89.06 86 GLU A N 1
ATOM 654 C CA . GLU A 1 86 ? 18.967 1.332 -13.345 1.00 89.06 86 GLU A CA 1
ATOM 655 C C . GLU A 1 86 ? 19.056 2.524 -14.309 1.00 89.06 86 GLU A C 1
ATOM 657 O O . GLU A 1 86 ? 19.180 3.669 -13.852 1.00 89.06 86 GLU A O 1
ATOM 662 N N . PRO A 1 87 ? 18.958 2.293 -15.630 1.00 93.56 87 PRO A N 1
ATOM 663 C CA . PRO A 1 87 ? 18.743 3.361 -16.597 1.00 93.56 87 PRO A CA 1
ATOM 664 C C . PRO A 1 87 ? 17.532 4.228 -16.222 1.00 93.56 87 PRO A C 1
ATOM 666 O O . PRO A 1 87 ? 16.554 3.743 -15.647 1.00 93.56 87 PRO A O 1
ATOM 669 N N . LEU A 1 88 ? 17.570 5.515 -16.584 1.00 92.50 88 LEU A N 1
ATOM 670 C CA . LEU A 1 88 ? 16.514 6.473 -16.233 1.00 92.50 88 LEU A CA 1
ATOM 671 C C . LEU A 1 88 ? 15.120 6.014 -16.689 1.00 92.50 88 LEU A C 1
ATOM 673 O O . LEU A 1 88 ? 14.155 6.187 -15.953 1.00 92.50 88 LEU A O 1
ATOM 677 N N . THR A 1 89 ? 15.018 5.406 -17.871 1.00 91.50 89 THR A N 1
ATOM 678 C CA . THR A 1 89 ? 13.757 4.879 -18.415 1.00 91.50 89 THR A CA 1
ATOM 679 C C . THR A 1 89 ? 13.136 3.824 -17.497 1.00 91.50 89 THR A C 1
ATOM 681 O O . THR A 1 89 ? 11.979 3.953 -17.113 1.00 91.50 89 THR A O 1
ATOM 684 N N . ILE A 1 90 ? 13.934 2.861 -17.035 1.00 92.00 90 ILE A N 1
ATOM 685 C CA . ILE A 1 90 ? 13.498 1.808 -16.107 1.00 92.00 90 ILE A CA 1
ATOM 686 C C . ILE A 1 90 ? 13.079 2.395 -14.751 1.00 92.00 90 ILE A C 1
ATOM 688 O O . ILE A 1 90 ? 12.110 1.947 -14.139 1.00 92.00 90 ILE A O 1
ATOM 692 N N . GLU A 1 91 ? 13.772 3.430 -14.269 1.00 93.12 91 GLU A N 1
ATOM 693 C CA . GLU A 1 91 ? 13.374 4.124 -13.039 1.00 93.12 91 GLU A CA 1
ATOM 694 C C . GLU A 1 91 ? 12.045 4.882 -13.196 1.00 93.12 91 GLU A C 1
ATOM 696 O O . GLU A 1 91 ? 11.244 4.899 -12.257 1.00 93.12 91 GLU A O 1
ATOM 701 N N . LEU A 1 92 ? 11.779 5.486 -14.358 1.00 93.94 92 LEU A N 1
ATOM 702 C CA . LEU A 1 92 ? 10.497 6.135 -14.647 1.00 93.94 92 LEU A CA 1
ATOM 703 C C . LEU A 1 92 ? 9.355 5.115 -14.691 1.00 93.94 92 LEU A C 1
ATOM 705 O O . LEU A 1 92 ? 8.335 5.324 -14.030 1.00 93.94 92 LEU A O 1
ATOM 709 N N . ASP A 1 93 ? 9.550 3.982 -15.364 1.00 93.88 93 ASP A N 1
ATOM 710 C CA . ASP A 1 93 ? 8.562 2.898 -15.412 1.00 93.88 93 ASP A CA 1
ATOM 711 C C . ASP A 1 93 ? 8.279 2.342 -14.011 1.00 93.88 93 ASP A C 1
ATOM 713 O O . ASP A 1 93 ? 7.125 2.227 -13.588 1.00 93.88 93 ASP A O 1
ATOM 717 N N . ARG A 1 94 ? 9.327 2.123 -13.210 1.00 94.75 94 ARG A N 1
ATOM 718 C CA . ARG A 1 94 ? 9.203 1.705 -11.807 1.00 94.75 94 ARG A CA 1
ATOM 719 C C . ARG A 1 94 ? 8.422 2.714 -10.965 1.00 94.75 94 ARG A C 1
ATOM 721 O O . ARG A 1 94 ? 7.620 2.320 -10.114 1.00 94.75 94 ARG A O 1
ATOM 728 N N . ARG A 1 95 ? 8.634 4.019 -11.164 1.00 94.56 95 ARG A N 1
ATOM 729 C CA . ARG A 1 95 ? 7.865 5.071 -10.473 1.00 94.56 95 ARG A CA 1
ATOM 730 C C . ARG A 1 95 ? 6.396 5.053 -10.875 1.00 94.56 95 ARG A C 1
ATOM 732 O O . ARG A 1 95 ? 5.542 5.145 -9.991 1.00 94.56 95 ARG A O 1
ATOM 739 N N . ASN A 1 96 ? 6.110 4.884 -12.162 1.00 96.19 96 ASN A N 1
ATOM 740 C CA . ASN A 1 96 ? 4.748 4.795 -12.682 1.00 96.19 96 ASN A CA 1
ATOM 741 C C . ASN A 1 96 ? 4.012 3.573 -12.118 1.00 96.19 96 ASN A C 1
ATOM 743 O O . ASN A 1 96 ? 2.903 3.723 -11.599 1.00 96.19 96 ASN A O 1
ATOM 747 N N . CYS A 1 97 ? 4.665 2.407 -12.104 1.00 97.06 97 CYS A N 1
ATOM 748 C CA . CYS A 1 97 ? 4.138 1.188 -11.489 1.00 97.06 97 CYS A CA 1
ATOM 749 C C . CYS A 1 97 ? 3.802 1.412 -10.011 1.00 97.06 97 CYS A C 1
ATOM 751 O O . CYS A 1 97 ? 2.689 1.132 -9.568 1.00 97.06 97 CYS A O 1
ATOM 753 N N . ARG A 1 98 ? 4.730 1.990 -9.233 1.00 97.25 98 ARG A N 1
ATOM 754 C CA . ARG A 1 98 ? 4.512 2.251 -7.799 1.00 97.25 98 ARG A CA 1
ATOM 755 C C . ARG A 1 98 ? 3.363 3.223 -7.560 1.00 97.25 98 ARG A C 1
ATOM 757 O O . ARG A 1 98 ? 2.546 2.980 -6.676 1.00 97.25 98 ARG A O 1
ATOM 764 N N . SER A 1 99 ? 3.302 4.305 -8.335 1.00 97.88 99 SER A N 1
ATOM 765 C CA . SER A 1 99 ? 2.226 5.296 -8.249 1.00 97.88 99 SER A CA 1
ATOM 766 C C . SER A 1 99 ? 0.863 4.646 -8.489 1.00 97.88 99 SER A C 1
ATOM 768 O O . SER A 1 99 ? -0.041 4.778 -7.661 1.00 97.88 99 SER A O 1
ATOM 770 N N . PHE A 1 100 ? 0.748 3.853 -9.558 1.00 98.12 100 PHE A N 1
ATOM 771 C CA . PHE A 1 100 ? -0.466 3.101 -9.857 1.00 98.12 100 PHE A CA 1
ATOM 772 C C . PHE A 1 100 ? -0.805 2.098 -8.749 1.00 98.12 100 PHE A C 1
ATOM 774 O O . PHE A 1 100 ? -1.949 2.032 -8.301 1.00 98.12 100 PHE A O 1
ATOM 781 N N . ALA A 1 101 ? 0.188 1.359 -8.253 1.00 98.00 101 ALA A N 1
ATOM 782 C CA . ALA A 1 101 ? -0.031 0.336 -7.245 1.00 98.00 101 ALA A CA 1
ATOM 783 C C . ALA A 1 101 ? -0.533 0.912 -5.919 1.00 98.00 101 ALA A C 1
ATOM 785 O O . ALA A 1 101 ? -1.514 0.409 -5.366 1.00 98.00 101 ALA A O 1
ATOM 786 N N . PHE A 1 102 ? 0.042 2.022 -5.451 1.00 98.31 102 PHE A N 1
ATOM 787 C CA . PHE A 1 102 ? -0.494 2.731 -4.289 1.00 98.31 102 PHE A CA 1
ATOM 788 C C . PHE A 1 102 ? -1.901 3.282 -4.545 1.00 98.31 102 PHE A C 1
ATOM 790 O O . PHE A 1 102 ? -2.771 3.142 -3.683 1.00 98.31 102 PHE A O 1
ATOM 797 N N . ALA A 1 103 ? -2.153 3.852 -5.726 1.00 98.25 103 ALA A N 1
ATOM 798 C CA . ALA A 1 103 ? -3.474 4.363 -6.086 1.00 98.25 103 ALA A CA 1
ATOM 799 C C . ALA A 1 103 ? -4.545 3.257 -6.097 1.00 98.25 103 ALA A C 1
ATOM 801 O O . ALA A 1 103 ? -5.654 3.485 -5.616 1.00 98.25 103 ALA A O 1
ATOM 802 N N . SER A 1 104 ? -4.204 2.049 -6.559 1.00 97.69 104 SER A N 1
ATOM 803 C CA . SER A 1 104 ? -5.114 0.893 -6.566 1.00 97.69 104 SER A CA 1
ATOM 804 C C . SER A 1 104 ? -5.530 0.446 -5.154 1.00 97.69 104 SER A C 1
ATOM 806 O O . SER A 1 104 ? -6.665 0.018 -4.930 1.00 97.69 104 SER A O 1
ATOM 808 N N . ALA A 1 105 ? -4.624 0.581 -4.181 1.00 97.75 105 ALA A N 1
ATOM 809 C CA . ALA A 1 105 ? -4.838 0.146 -2.805 1.00 97.75 105 ALA A CA 1
ATOM 810 C C . ALA A 1 105 ? -5.555 1.203 -1.950 1.00 97.75 105 ALA A C 1
ATOM 812 O O . ALA A 1 105 ? -6.334 0.854 -1.062 1.00 97.75 105 ALA A O 1
ATOM 813 N N . LYS A 1 106 ? -5.312 2.493 -2.218 1.00 98.00 106 LYS A N 1
ATOM 814 C CA . LYS A 1 106 ? -5.791 3.633 -1.421 1.00 98.00 106 LYS A CA 1
ATOM 815 C C . LYS A 1 106 ? -7.279 3.568 -1.018 1.00 98.00 106 LYS A C 1
ATOM 817 O O . LYS A 1 106 ? -7.537 3.617 0.184 1.00 98.00 106 LYS A O 1
ATOM 822 N N . PRO A 1 107 ? -8.258 3.397 -1.929 1.00 97.44 107 PRO A N 1
ATOM 823 C CA . PRO A 1 107 ? -9.671 3.389 -1.532 1.00 97.44 107 PRO A CA 1
ATOM 824 C C . PRO A 1 107 ? -10.023 2.211 -0.609 1.00 97.44 107 PRO A C 1
ATOM 826 O O . PRO A 1 107 ? -10.884 2.323 0.263 1.00 97.44 107 PRO A O 1
ATOM 829 N N . GLN A 1 108 ? -9.335 1.076 -0.759 1.00 97.50 108 GLN A N 1
ATOM 830 C CA . GLN A 1 108 ? -9.533 -0.089 0.102 1.00 97.50 108 GLN A CA 1
ATOM 831 C C . GLN A 1 108 ? -8.949 0.148 1.497 1.00 97.50 108 GLN A C 1
ATOM 833 O O . GLN A 1 108 ? -9.561 -0.255 2.482 1.00 97.50 108 GLN A O 1
ATOM 838 N N . VAL A 1 109 ? -7.802 0.832 1.587 1.00 96.81 109 VAL A N 1
ATOM 839 C CA . VAL A 1 109 ? -7.183 1.253 2.855 1.00 96.81 109 VAL A CA 1
ATOM 840 C C . VAL A 1 109 ? -8.090 2.213 3.613 1.00 96.81 109 VAL A C 1
ATOM 842 O O . VAL A 1 109 ? -8.350 2.006 4.795 1.00 96.81 109 VAL A O 1
ATOM 845 N N . GLU A 1 110 ? -8.606 3.237 2.938 1.00 95.88 110 GLU A N 1
ATOM 846 C CA . GLU A 1 110 ? -9.511 4.219 3.540 1.00 95.88 110 GLU A CA 1
ATOM 847 C C . GLU A 1 110 ? -10.778 3.536 4.070 1.00 95.88 110 GLU A C 1
ATOM 849 O O . GLU A 1 110 ? -11.150 3.715 5.231 1.00 95.88 110 GLU A O 1
ATOM 854 N N . ALA A 1 111 ? -11.383 2.655 3.267 1.00 94.38 111 ALA A N 1
ATOM 855 C CA . ALA A 1 111 ? -12.537 1.869 3.690 1.00 94.38 111 ALA A CA 1
ATOM 856 C C . ALA A 1 111 ? -12.208 0.905 4.846 1.00 94.38 111 ALA A C 1
ATOM 858 O O . ALA A 1 111 ? -13.042 0.677 5.721 1.00 94.38 111 ALA A O 1
ATOM 859 N N . ALA A 1 112 ? -11.010 0.319 4.859 1.00 94.25 112 ALA A N 1
ATOM 860 C CA . ALA A 1 112 ? -10.547 -0.565 5.922 1.00 94.25 112 ALA A CA 1
ATOM 861 C C . ALA A 1 112 ? -10.400 0.173 7.260 1.00 94.25 112 ALA A C 1
ATOM 863 O O . ALA A 1 112 ? -10.894 -0.309 8.280 1.00 94.25 112 ALA A O 1
ATOM 864 N N . ILE A 1 113 ? -9.777 1.353 7.247 1.00 94.56 113 ILE A N 1
ATOM 865 C CA . ILE A 1 113 ? -9.598 2.196 8.435 1.00 94.56 113 ILE A CA 1
ATOM 866 C C . ILE A 1 113 ? -10.954 2.682 8.952 1.00 94.56 113 ILE A C 1
ATOM 868 O O . ILE A 1 113 ? -11.237 2.526 10.138 1.00 94.56 113 ILE A O 1
ATOM 872 N N . ALA A 1 114 ? -11.821 3.189 8.069 1.00 92.94 114 ALA A N 1
ATOM 873 C CA . ALA A 1 114 ? -13.154 3.642 8.456 1.00 92.94 114 ALA A CA 1
ATOM 874 C C . ALA A 1 114 ? -13.960 2.510 9.118 1.00 92.94 114 ALA A C 1
ATOM 876 O O . ALA A 1 114 ? -14.516 2.679 10.201 1.00 92.94 114 ALA A O 1
ATOM 877 N N . ARG A 1 115 ? -13.971 1.306 8.527 1.00 91.50 115 ARG A N 1
ATOM 878 C CA . ARG A 1 115 ? -14.653 0.147 9.130 1.00 91.50 115 ARG A CA 1
ATOM 879 C C . ARG A 1 115 ? -14.082 -0.225 10.494 1.00 91.50 115 ARG A C 1
ATOM 881 O O . ARG A 1 115 ? -14.857 -0.528 11.395 1.00 91.50 115 ARG A O 1
ATOM 888 N N . ALA A 1 116 ? -12.763 -0.195 10.660 1.00 91.94 116 ALA A N 1
ATOM 889 C CA . ALA A 1 116 ? -12.142 -0.512 11.941 1.00 91.94 116 ALA A CA 1
ATOM 890 C C . ALA A 1 116 ? -12.514 0.500 13.037 1.00 91.94 116 ALA A C 1
ATOM 892 O O . ALA A 1 116 ? -12.747 0.097 14.173 1.00 91.94 116 ALA A O 1
ATOM 893 N N . GLN A 1 117 ? -12.634 1.785 12.690 1.00 88.00 117 GLN A N 1
ATOM 894 C CA . GLN A 1 117 ? -13.032 2.843 13.623 1.00 88.00 117 GLN A CA 1
ATOM 895 C C . GLN A 1 117 ? -14.490 2.715 14.083 1.00 88.00 117 GLN A C 1
ATOM 897 O O . GLN A 1 117 ? -14.769 2.900 15.264 1.00 88.00 117 GLN A O 1
ATOM 902 N N . TYR A 1 118 ? -15.416 2.384 13.176 1.00 84.81 118 TYR A N 1
ATOM 903 C CA . TYR A 1 118 ? -16.851 2.373 13.495 1.00 84.81 118 TYR A CA 1
ATOM 904 C C . TYR A 1 118 ? -17.401 1.007 13.909 1.00 84.81 118 TYR A C 1
ATOM 906 O O . TYR A 1 118 ? -18.364 0.942 14.666 1.00 84.81 118 TYR A O 1
ATOM 914 N N . ALA A 1 119 ? -16.833 -0.089 13.403 1.00 76.62 119 ALA A N 1
ATOM 915 C CA . ALA A 1 119 ? -17.388 -1.428 13.595 1.00 76.62 119 ALA A CA 1
ATOM 916 C C . ALA A 1 119 ? -16.564 -2.309 14.543 1.00 76.62 119 ALA A C 1
ATOM 918 O O . ALA A 1 119 ? -16.974 -3.441 14.797 1.00 76.62 119 ALA A O 1
ATOM 919 N N . GLY A 1 120 ? -15.390 -1.852 15.007 1.00 70.19 120 GLY A N 1
ATOM 920 C CA . GLY A 1 120 ? -14.474 -2.659 15.828 1.00 70.19 120 GLY A CA 1
ATOM 921 C C . GLY A 1 120 ? -14.054 -3.979 15.164 1.00 70.19 120 GLY A C 1
ATOM 922 O O . GLY A 1 120 ? -13.598 -4.900 15.835 1.00 70.19 120 GLY A O 1
ATOM 923 N N . ARG A 1 121 ? -14.257 -4.099 13.846 1.00 71.38 121 ARG A N 1
ATOM 924 C CA . ARG A 1 121 ? -14.001 -5.305 13.057 1.00 71.38 121 ARG A CA 1
ATOM 925 C C . ARG A 1 121 ? -12.746 -5.119 12.226 1.00 71.38 121 ARG A C 1
ATOM 927 O O . ARG A 1 121 ? -12.494 -4.037 11.695 1.00 71.38 121 ARG A O 1
ATOM 934 N N . SER A 1 122 ? -11.997 -6.205 12.074 1.00 68.62 122 SER A N 1
ATOM 935 C CA . SER A 1 122 ? -10.914 -6.274 11.104 1.00 68.62 122 SER A CA 1
ATOM 936 C C . SER A 1 122 ? -11.464 -6.027 9.698 1.00 68.62 122 SER A C 1
ATOM 938 O O . SER A 1 122 ? -12.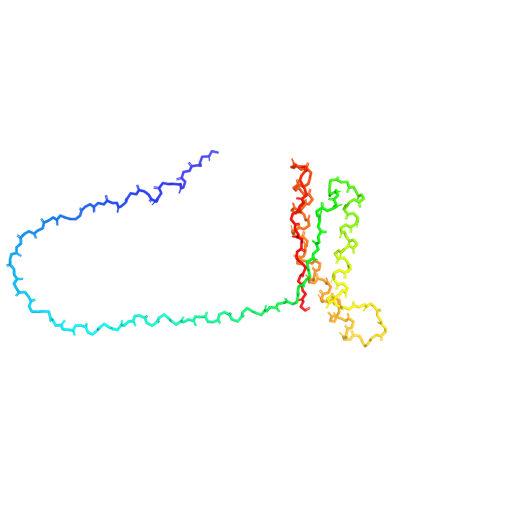540 -6.500 9.322 1.00 68.62 122 SER A O 1
ATOM 940 N N . ALA A 1 123 ? -10.739 -5.227 8.922 1.00 79.19 123 ALA A N 1
ATOM 941 C CA . ALA A 1 123 ? -11.073 -5.020 7.525 1.00 79.19 123 ALA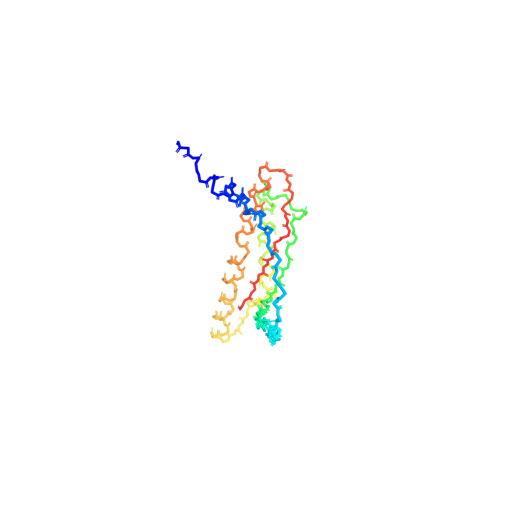 A CA 1
ATOM 942 C C . ALA A 1 123 ? -10.852 -6.312 6.726 1.00 79.19 123 ALA A C 1
ATOM 944 O O . ALA A 1 123 ? -10.049 -7.156 7.111 1.00 79.19 123 ALA A O 1
ATOM 945 N N . GLY A 1 124 ? -11.535 -6.453 5.588 1.00 87.62 124 GLY A N 1
ATOM 946 C CA . GLY A 1 124 ? -11.193 -7.489 4.613 1.00 87.62 124 GLY A CA 1
ATOM 947 C C . GLY A 1 124 ? -9.778 -7.295 4.041 1.00 87.62 124 GLY A C 1
ATOM 948 O O . GLY A 1 124 ? -9.158 -6.247 4.272 1.00 87.62 124 GLY A O 1
ATOM 949 N N . PRO A 1 125 ? -9.262 -8.283 3.291 1.00 94.50 125 PRO A N 1
ATOM 950 C CA . PRO A 1 125 ? -7.966 -8.166 2.638 1.00 94.50 125 PRO A CA 1
ATOM 951 C C . PRO A 1 125 ? -7.945 -6.998 1.647 1.00 94.50 125 PRO A C 1
ATOM 953 O O . PRO A 1 125 ? -8.955 -6.686 1.016 1.00 94.50 125 PRO A O 1
ATOM 956 N N . ILE A 1 126 ? -6.775 -6.384 1.485 1.00 96.62 126 ILE A N 1
ATOM 957 C CA . ILE A 1 126 ? -6.539 -5.325 0.499 1.00 96.62 126 ILE A CA 1
ATOM 958 C C . ILE A 1 126 ? -5.833 -5.930 -0.710 1.00 96.62 126 ILE A C 1
ATOM 960 O O . ILE A 1 126 ? -4.823 -6.618 -0.565 1.00 96.62 126 ILE A O 1
ATOM 964 N N . VAL A 1 127 ? -6.340 -5.659 -1.908 1.00 97.62 127 VAL A N 1
ATOM 965 C CA . VAL A 1 127 ? -5.732 -6.104 -3.165 1.00 97.62 127 VAL A CA 1
ATOM 966 C C . VAL A 1 127 ? -4.967 -4.946 -3.792 1.00 97.62 127 VAL A C 1
ATOM 968 O O . VAL A 1 127 ? -5.547 -3.919 -4.127 1.00 97.62 127 VAL A O 1
ATOM 971 N N . VAL A 1 128 ? -3.661 -5.119 -3.967 1.00 97.69 128 VAL A N 1
ATOM 972 C CA . VAL A 1 128 ? -2.787 -4.179 -4.676 1.00 97.69 128 VAL A CA 1
ATOM 973 C C . VAL A 1 128 ? -2.621 -4.677 -6.106 1.00 97.69 128 VAL A C 1
ATOM 975 O O . VAL A 1 128 ? -2.223 -5.824 -6.287 1.00 97.69 128 VAL A O 1
ATOM 978 N N . ALA A 1 129 ? -2.904 -3.845 -7.105 1.00 96.81 129 ALA A N 1
ATOM 979 C CA . ALA A 1 129 ? -2.685 -4.151 -8.519 1.00 96.81 129 ALA A CA 1
ATOM 980 C C . ALA A 1 129 ? -1.560 -3.279 -9.084 1.00 96.81 129 ALA A C 1
ATOM 982 O O . ALA A 1 129 ? -1.442 -2.121 -8.702 1.00 96.81 129 ALA A O 1
ATOM 983 N N . ALA A 1 130 ? -0.753 -3.800 -10.001 1.00 95.62 130 ALA A N 1
ATOM 984 C CA . ALA A 1 130 ? 0.310 -3.050 -10.671 1.00 95.62 130 ALA A CA 1
ATOM 985 C C . ALA A 1 130 ? 0.146 -3.097 -12.195 1.00 95.62 130 ALA A C 1
ATOM 987 O O . ALA A 1 130 ? -0.504 -4.003 -12.709 1.00 95.62 130 ALA A O 1
ATOM 988 N N . ARG A 1 131 ? 0.720 -2.117 -12.896 1.00 90.62 131 ARG A N 1
ATOM 989 C CA . ARG A 1 131 ? 0.797 -2.050 -14.359 1.00 90.62 131 ARG A CA 1
ATOM 990 C C . ARG A 1 131 ? 2.160 -1.521 -14.777 1.00 90.62 131 ARG A C 1
ATOM 992 O O . ARG A 1 131 ? 2.731 -0.751 -13.965 1.00 90.62 131 ARG A O 1
#

Foldseek 3Di:
DDDDPPPPPPPPPDDDDDDDDDDDDDDDCPDPPDPPPPPPPPPPPDFDKDKADFQPALLLDPVSLVVSVVRLVVRLCVRLPDDDPDPPVSVVLSVQFSVQQCVQQVVQSVVQSVCCNPPVGGRGITMGGGD

pLDDT: mean 79.35, std 20.27, range [39.78, 98.31]

Sequence (131 aa):
MTAEHMKFMVRFVTAIGAVLATGLVLSPAIGAEKPQQKKVVVTSERLPTRVVQTIDLNLASDQGRERLQWRITGAVRSLCGDRGREPLTIELDRRNCRSFAFASAKPQVEAAIARAQYAGRSAGPIVVAAR

Radius of gyration: 28.23 Å; chains: 1; bounding box: 84×40×59 Å

Secondary structure (DSSP, 8-state):
-----TTTTS---------------PPP--------------------EEEE--TT--TTSHHHHHHHHHHHHHHHHHHH----S--HHHHHHHHHHHHHHHHHHHHHHHHHHHHHHHH--PPPPEEEE--